Protein AF-A0A6J6NKH4-F1 (afdb_monomer_lite)

pLDDT: mean 86.81, std 17.36, range [49.81, 98.75]

Organism: NCBI:txid449393

Foldseek 3Di:
DDDDDDDDDDDDDDDDDDDDPPPDPPPPDVVVVVQQPQKDFLDKFKDFPQAFDFDQWWDWDDALVRLCVVCVVRSRNVRSVVVRVSVVVSPADPQKTKTKGWQDKAQDGQPTWGWGDDPPTIGIHGHDDPDDDPDRPTIMIIMTMMIGGD

Secondary structure (DSSP, 8-state):
--------------------------PPPHHHHHGGGSEEEEEEEEEET------SBPEEE-SHHHHHHHHHHTT-GGGHHHHHHHHHHS---TTEEEEEEEEEEESS--S-EEEEEETTEEEEEEPPPSS--S--SS-EEEEEEEEEE-

Radius of gyration: 22.85 Å; chains: 1; bounding box: 60×55×46 Å

Sequence (150 aa):
MSIFRVPAPTLLAAVALAAVVVSGSQSPSVAEQADRSAGREIAVVSRTAAGGEPARRATQVDGAADIRAWAAGAGVESMQGTLVKRYRAADLSEDESAWVTVVSVGCDVPPGVDVTVRGKRVLVDPQPVEEPLPECFAPVTSAALVAVRS

Structure (mmCIF, N/CA/C/O backbone):
data_AF-A0A6J6NKH4-F1
#
_entry.id   AF-A0A6J6NKH4-F1
#
loop_
_atom_site.group_PDB
_atom_site.id
_atom_site.type_symbol
_atom_site.label_atom_id
_atom_site.label_alt_id
_atom_site.label_comp_id
_atom_site.label_asym_id
_atom_site.label_entity_id
_atom_site.label_seq_id
_atom_site.pdbx_PDB_ins_code
_atom_site.Cartn_x
_atom_site.Cartn_y
_atom_site.Cartn_z
_atom_site.occupancy
_atom_site.B_iso_or_equiv
_atom_site.auth_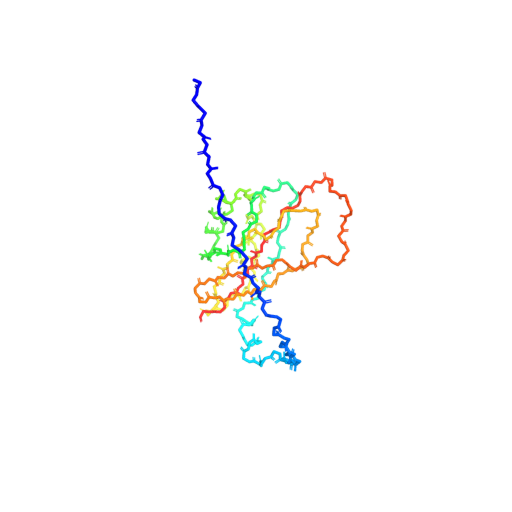seq_id
_atom_site.auth_comp_id
_atom_site.auth_asym_id
_atom_site.auth_atom_id
_atom_site.pdbx_PDB_model_num
ATOM 1 N N . MET A 1 1 ? 37.052 43.158 -4.662 1.00 52.09 1 MET A N 1
ATOM 2 C CA . MET A 1 1 ? 38.135 42.179 -4.443 1.00 52.09 1 MET A CA 1
ATOM 3 C C . MET A 1 1 ? 38.512 42.281 -2.972 1.00 52.09 1 MET A C 1
ATOM 5 O O . MET A 1 1 ? 39.332 43.111 -2.614 1.00 52.09 1 MET A O 1
ATOM 9 N N . SER A 1 2 ? 37.794 41.556 -2.112 1.00 52.59 2 SER A N 1
ATOM 10 C CA . SER A 1 2 ? 37.914 41.674 -0.653 1.00 52.59 2 SER A CA 1
ATOM 11 C C . SER A 1 2 ? 38.279 40.311 -0.085 1.00 52.59 2 SER A C 1
ATOM 13 O O . SER A 1 2 ? 37.553 39.340 -0.278 1.00 52.59 2 SER A O 1
ATOM 15 N N . ILE A 1 3 ? 39.445 40.254 0.551 1.00 59.34 3 ILE A N 1
ATOM 16 C CA . ILE A 1 3 ? 40.064 39.051 1.102 1.00 59.34 3 ILE A CA 1
ATOM 17 C C . ILE A 1 3 ? 39.643 38.967 2.571 1.00 59.34 3 ILE A C 1
ATOM 19 O O . ILE A 1 3 ? 40.098 39.765 3.388 1.00 59.34 3 ILE A O 1
ATOM 23 N N . PHE A 1 4 ? 38.765 38.023 2.908 1.00 60.06 4 PHE A N 1
ATOM 24 C CA . PHE A 1 4 ? 38.419 37.716 4.296 1.00 60.06 4 PHE A CA 1
ATOM 25 C C . PHE A 1 4 ? 39.369 36.636 4.831 1.00 60.06 4 PHE A C 1
ATOM 27 O O . PHE A 1 4 ? 39.371 35.501 4.360 1.00 60.06 4 PHE A O 1
ATOM 34 N N . ARG A 1 5 ? 40.199 37.010 5.811 1.00 66.31 5 ARG A N 1
ATOM 35 C CA . ARG A 1 5 ? 41.016 36.103 6.631 1.00 66.31 5 ARG A CA 1
ATOM 36 C C . ARG A 1 5 ? 40.159 35.578 7.784 1.00 66.31 5 ARG A C 1
ATOM 38 O O . ARG A 1 5 ? 39.658 36.375 8.571 1.00 66.31 5 ARG A O 1
ATOM 45 N N . VAL A 1 6 ? 40.049 34.259 7.910 1.00 62.47 6 VAL A N 1
ATOM 46 C CA . VAL A 1 6 ? 39.443 33.585 9.070 1.00 62.47 6 VAL A CA 1
ATOM 47 C C . VAL A 1 6 ? 40.565 32.951 9.904 1.00 62.47 6 VAL A C 1
ATOM 49 O O . VAL A 1 6 ? 41.375 32.216 9.334 1.00 62.47 6 VAL A O 1
ATOM 52 N N . PRO A 1 7 ? 40.665 33.223 11.218 1.00 64.56 7 PRO A N 1
ATOM 53 C CA . PRO A 1 7 ? 41.592 32.529 12.102 1.00 64.56 7 PRO A CA 1
ATOM 54 C C . PRO A 1 7 ? 40.998 31.203 12.598 1.00 64.56 7 PRO A C 1
ATOM 56 O O . PRO A 1 7 ? 39.837 31.130 12.997 1.00 64.56 7 PRO A O 1
ATOM 59 N N . ALA A 1 8 ? 41.830 30.165 12.600 1.00 54.78 8 ALA A N 1
ATOM 60 C CA . ALA A 1 8 ? 41.556 28.886 13.240 1.00 54.78 8 ALA A CA 1
ATOM 61 C C . ALA A 1 8 ? 41.936 28.937 14.729 1.00 54.78 8 ALA A C 1
ATOM 63 O O . ALA A 1 8 ? 43.005 29.459 15.058 1.00 54.78 8 ALA A O 1
ATOM 64 N N . PRO A 1 9 ? 41.145 28.310 15.612 1.00 61.41 9 PRO A N 1
ATOM 65 C CA . PRO A 1 9 ? 41.665 27.784 16.857 1.00 61.41 9 PRO A CA 1
ATOM 66 C C . PRO A 1 9 ? 41.557 26.259 16.894 1.00 61.41 9 PRO A C 1
ATOM 68 O O . PRO A 1 9 ? 40.485 25.659 16.840 1.00 61.41 9 PRO A O 1
ATOM 71 N N . THR A 1 10 ? 42.735 25.664 17.015 1.00 60.53 10 THR A N 1
ATOM 72 C CA . THR A 1 10 ? 43.018 24.312 17.479 1.00 60.53 10 THR A CA 1
ATOM 73 C C . THR A 1 10 ? 42.380 24.070 18.846 1.00 60.53 10 THR A C 1
ATOM 75 O O . THR A 1 10 ? 42.644 24.817 19.786 1.00 60.53 10 THR A O 1
ATOM 78 N N . LEU A 1 11 ? 41.616 22.987 18.991 1.00 59.50 11 LEU A N 1
ATOM 79 C CA . LEU A 1 11 ? 41.261 22.436 20.297 1.00 59.50 11 LEU A CA 1
ATOM 80 C C . LEU A 1 11 ? 41.341 20.910 20.235 1.00 59.50 11 LEU A C 1
ATOM 82 O O . LEU A 1 11 ? 40.503 20.236 19.640 1.00 59.50 11 LEU A O 1
ATOM 86 N N . LEU A 1 12 ? 42.417 20.395 20.838 1.00 56.22 12 LEU A N 1
ATOM 87 C CA . LEU A 1 12 ? 42.556 19.007 21.253 1.00 56.22 12 LEU A CA 1
ATOM 88 C C . LEU A 1 12 ? 41.433 18.676 22.244 1.00 56.22 12 LEU A C 1
ATOM 90 O O . LEU A 1 12 ? 41.362 19.280 23.312 1.00 56.22 12 LEU A O 1
ATOM 94 N N . ALA A 1 13 ? 40.626 17.668 21.931 1.00 54.94 13 ALA A N 1
ATOM 95 C CA . ALA A 1 13 ? 39.788 16.987 22.907 1.00 54.94 13 ALA A CA 1
ATOM 96 C C . ALA A 1 13 ? 40.092 15.487 22.833 1.00 54.94 13 ALA A C 1
ATOM 98 O O . ALA A 1 13 ? 39.709 14.796 21.891 1.00 54.94 13 ALA A O 1
ATOM 99 N N . ALA A 1 14 ? 40.839 15.007 23.827 1.00 56.22 14 ALA A N 1
ATOM 100 C CA . ALA A 1 14 ? 41.027 13.591 24.090 1.00 56.22 14 ALA A CA 1
ATOM 101 C C . ALA A 1 14 ? 39.682 12.994 24.528 1.00 56.22 14 ALA A C 1
ATOM 103 O O . ALA A 1 14 ? 39.163 13.345 25.587 1.00 56.22 14 ALA A O 1
ATOM 104 N N . VAL A 1 15 ? 39.113 12.105 23.715 1.00 58.28 15 VAL A N 1
ATOM 105 C CA . VAL A 1 15 ? 37.929 11.327 24.089 1.00 58.28 15 VAL A CA 1
ATOM 106 C C . VAL A 1 15 ? 38.404 9.965 24.574 1.00 58.28 15 VAL A C 1
ATOM 108 O O . VAL A 1 15 ? 38.996 9.186 23.828 1.00 58.28 15 VAL A O 1
ATOM 111 N N . ALA A 1 16 ? 38.179 9.720 25.861 1.00 55.50 16 ALA A N 1
ATOM 112 C CA . ALA A 1 16 ? 38.447 8.459 26.524 1.00 55.50 16 ALA A CA 1
ATOM 113 C C . ALA A 1 16 ? 37.597 7.335 25.911 1.00 55.50 16 ALA A C 1
ATOM 115 O O . ALA A 1 16 ? 36.371 7.434 25.835 1.00 55.50 16 ALA A O 1
ATOM 116 N N . LEU A 1 17 ? 38.261 6.251 25.505 1.00 49.81 17 LEU A N 1
ATOM 117 C CA . LEU A 1 17 ? 37.623 4.977 25.188 1.00 49.81 17 LEU A CA 1
ATOM 118 C C . LEU A 1 17 ? 37.020 4.387 26.471 1.00 49.81 17 LEU A C 1
ATOM 120 O O . LEU A 1 17 ? 37.737 3.832 27.302 1.00 49.81 17 LEU A O 1
ATOM 124 N N . ALA A 1 18 ? 35.700 4.468 26.613 1.00 51.00 18 ALA A N 1
ATOM 125 C CA . ALA A 1 18 ? 34.944 3.600 27.507 1.00 51.00 18 ALA A CA 1
ATOM 126 C C . ALA A 1 18 ? 34.425 2.411 26.688 1.00 51.00 18 ALA A C 1
ATOM 128 O O . ALA A 1 18 ? 33.488 2.538 25.901 1.00 51.00 18 ALA A O 1
ATOM 129 N N . ALA A 1 19 ? 35.065 1.254 26.850 1.00 59.34 19 ALA A N 1
ATOM 130 C CA . ALA A 1 19 ? 34.578 -0.009 26.314 1.00 59.34 19 ALA A CA 1
ATOM 131 C C . ALA A 1 19 ? 33.343 -0.454 27.116 1.00 59.34 19 ALA A C 1
ATOM 133 O O . ALA A 1 19 ? 33.468 -1.056 28.181 1.00 59.34 19 ALA A O 1
ATOM 134 N N . VAL A 1 20 ? 32.142 -0.144 26.621 1.00 55.19 20 VAL A N 1
ATOM 135 C CA . VAL A 1 20 ? 30.900 -0.752 27.115 1.00 55.19 20 VAL A CA 1
ATOM 136 C C . VAL A 1 20 ? 30.672 -2.044 26.341 1.00 55.19 20 VAL A C 1
ATOM 138 O O . VAL A 1 20 ? 30.266 -2.038 25.181 1.00 55.19 20 VAL A O 1
ATOM 141 N N . VAL A 1 21 ? 30.950 -3.165 27.000 1.00 60.41 21 VAL A N 1
ATOM 142 C CA . VAL A 1 21 ? 30.553 -4.499 26.546 1.00 60.41 21 VAL A CA 1
ATOM 143 C C . VAL A 1 21 ? 29.084 -4.689 26.933 1.00 60.41 21 VAL A C 1
ATOM 145 O O . VAL A 1 21 ? 28.778 -5.063 28.061 1.00 60.41 21 VAL A O 1
ATOM 148 N N . VAL A 1 22 ? 28.160 -4.394 26.016 1.00 53.56 22 VAL A N 1
ATOM 149 C CA . VAL A 1 22 ? 26.745 -4.781 26.137 1.00 53.56 22 VAL A CA 1
ATOM 150 C C . VAL A 1 22 ? 26.527 -6.031 25.284 1.00 53.56 22 VAL A C 1
ATOM 152 O O . VAL A 1 22 ? 26.198 -5.972 24.105 1.00 53.56 22 VAL A O 1
ATOM 155 N N . SER A 1 23 ? 26.746 -7.193 25.900 1.00 60.91 23 SER A N 1
ATOM 156 C CA . SER A 1 23 ? 26.218 -8.472 25.413 1.00 60.91 23 SER A CA 1
ATOM 157 C C . SER A 1 23 ? 24.810 -8.638 25.970 1.00 60.91 23 SER A C 1
ATOM 159 O O . SER A 1 23 ? 24.617 -9.216 27.036 1.00 60.91 23 SER A O 1
ATOM 161 N N . GLY A 1 24 ? 23.827 -8.071 25.277 1.00 50.00 24 GLY A N 1
ATOM 162 C CA . GLY A 1 24 ? 22.415 -8.228 25.603 1.00 50.00 24 GLY A CA 1
ATOM 163 C C . GLY A 1 24 ? 21.684 -8.912 24.460 1.00 50.00 24 GLY A C 1
ATOM 164 O O . GLY A 1 24 ? 21.233 -8.240 23.538 1.00 50.00 24 GLY A O 1
ATOM 165 N N . SER A 1 25 ? 21.540 -10.236 24.534 1.00 59.53 25 SER A N 1
ATOM 166 C CA . SER A 1 25 ? 20.578 -11.006 23.740 1.00 59.53 25 SER A CA 1
ATOM 167 C C . SER A 1 25 ? 19.158 -10.630 24.180 1.00 59.53 25 SER A C 1
ATOM 169 O O . SER A 1 25 ? 18.516 -11.352 24.937 1.00 59.53 25 SER A O 1
ATOM 171 N N . GLN A 1 26 ? 18.683 -9.452 23.780 1.00 58.09 26 GLN A N 1
ATOM 172 C CA . GLN A 1 26 ? 17.287 -9.071 23.960 1.00 58.09 26 GLN A CA 1
ATOM 173 C C . GLN A 1 26 ? 16.471 -9.814 22.909 1.00 58.09 26 GLN A C 1
ATOM 175 O O . GLN A 1 26 ? 16.312 -9.355 21.780 1.00 58.09 26 GLN A O 1
ATOM 180 N N . SER A 1 27 ? 15.981 -10.994 23.286 1.00 65.00 27 SER A N 1
ATOM 181 C CA . SER A 1 27 ? 14.836 -11.592 22.610 1.00 65.00 27 SER A CA 1
ATOM 182 C C . SER A 1 27 ? 13.726 -10.536 22.584 1.00 65.00 27 SER A C 1
ATOM 184 O O . SER A 1 27 ? 13.393 -10.017 23.656 1.00 65.00 27 SER A O 1
ATOM 186 N N . PRO A 1 28 ? 13.187 -10.166 21.409 1.00 55.47 28 PRO A N 1
ATOM 187 C CA . PRO A 1 28 ? 12.111 -9.189 21.336 1.00 55.47 28 PRO A CA 1
ATOM 188 C C . PRO A 1 28 ? 10.978 -9.653 22.249 1.00 55.47 28 PRO A C 1
ATOM 190 O O . PRO A 1 28 ? 10.552 -10.808 22.206 1.00 55.47 28 PRO A O 1
ATOM 193 N N . SER A 1 29 ? 10.555 -8.770 23.151 1.00 57.75 29 SER A N 1
ATOM 194 C CA . SER A 1 29 ? 9.503 -9.093 24.105 1.00 57.75 29 SER A CA 1
ATOM 195 C C . SER A 1 29 ? 8.183 -9.288 23.354 1.00 57.75 29 SER A C 1
ATOM 197 O O . SER A 1 29 ? 7.897 -8.585 22.388 1.00 57.75 29 SER A O 1
ATOM 199 N N . VAL A 1 30 ? 7.359 -10.238 23.801 1.00 57.62 30 VAL A N 1
ATOM 200 C CA . VAL A 1 30 ? 6.043 -10.566 23.211 1.00 57.62 30 VAL A CA 1
ATOM 201 C C . VAL A 1 30 ? 5.154 -9.319 23.032 1.00 57.62 30 VAL A C 1
ATOM 203 O O . VAL A 1 30 ? 4.345 -9.259 22.109 1.00 57.62 30 VAL A O 1
ATOM 206 N N . ALA A 1 31 ? 5.357 -8.287 23.856 1.00 54.69 31 ALA A N 1
ATOM 207 C CA . ALA A 1 31 ? 4.687 -6.993 23.745 1.00 54.69 31 ALA A CA 1
ATOM 208 C C . ALA A 1 31 ? 5.026 -6.228 22.448 1.00 54.69 31 ALA A C 1
ATOM 210 O O . ALA A 1 31 ? 4.151 -5.594 21.872 1.00 54.69 31 ALA A O 1
ATOM 211 N N . GLU A 1 32 ? 6.259 -6.328 21.945 1.00 53.72 32 GLU A N 1
ATOM 212 C CA . GLU A 1 32 ? 6.676 -5.697 20.684 1.00 53.72 32 GLU A CA 1
ATOM 213 C C . GLU A 1 32 ? 6.211 -6.493 19.451 1.00 53.72 32 GLU A C 1
ATOM 215 O O . GLU A 1 32 ? 6.105 -5.963 18.347 1.00 53.72 32 GLU A O 1
ATOM 220 N N . GLN A 1 33 ? 5.896 -7.777 19.638 1.00 52.41 33 GLN A N 1
ATOM 221 C CA . GLN A 1 33 ? 5.350 -8.644 18.594 1.00 52.41 33 GLN A CA 1
ATOM 222 C C . GLN A 1 33 ? 3.827 -8.476 18.442 1.00 52.41 33 GLN A C 1
ATOM 224 O O . GLN A 1 33 ? 3.308 -8.572 17.331 1.00 52.41 33 GLN A O 1
ATOM 229 N N . ALA A 1 34 ? 3.122 -8.150 19.531 1.00 53.47 34 ALA A N 1
ATOM 230 C CA . ALA A 1 34 ? 1.692 -7.837 19.510 1.00 53.47 34 ALA A CA 1
ATOM 231 C C . ALA A 1 34 ? 1.371 -6.555 18.711 1.00 53.47 34 ALA A C 1
ATOM 233 O O . ALA A 1 34 ? 0.331 -6.486 18.060 1.00 53.47 34 ALA A O 1
ATOM 234 N N . ASP A 1 35 ? 2.291 -5.585 18.674 1.00 53.69 35 ASP A N 1
ATOM 235 C CA . ASP A 1 35 ? 2.124 -4.318 17.940 1.00 53.69 35 ASP A CA 1
ATOM 236 C C . ASP A 1 35 ? 2.230 -4.491 16.404 1.00 53.69 35 ASP A C 1
ATOM 238 O O . ASP A 1 35 ? 1.645 -3.739 15.626 1.00 53.69 35 ASP A O 1
ATOM 242 N N . ARG A 1 36 ? 2.904 -5.554 15.930 1.00 53.78 36 ARG A N 1
ATOM 243 C CA . ARG A 1 36 ? 3.039 -5.883 14.491 1.00 53.78 36 ARG A CA 1
ATOM 244 C C . ARG A 1 36 ? 1.828 -6.611 13.897 1.00 53.78 36 ARG A C 1
ATOM 246 O O . ARG A 1 36 ? 1.839 -6.946 12.720 1.00 53.78 36 ARG A O 1
ATOM 253 N N . SER A 1 37 ? 0.790 -6.864 14.695 1.00 60.03 37 SER A N 1
ATOM 254 C CA . SER A 1 37 ? -0.408 -7.608 14.267 1.00 60.03 37 SER A CA 1
ATOM 255 C C . SER A 1 37 ? -1.606 -6.704 13.955 1.00 60.03 37 SER A C 1
ATOM 257 O O . SER A 1 37 ? -2.703 -7.201 13.704 1.00 60.03 37 SER A O 1
ATOM 259 N N . AL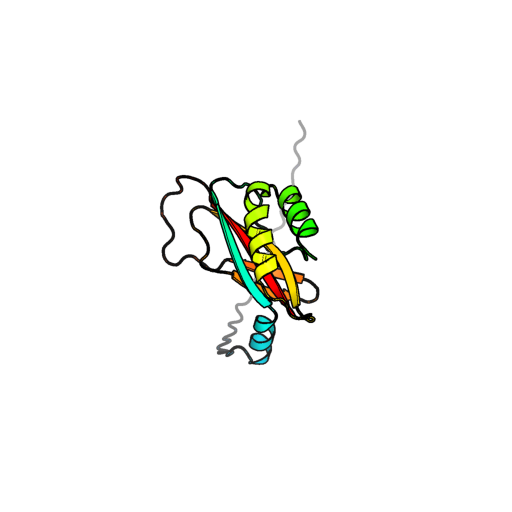A A 1 38 ? -1.433 -5.380 14.010 1.00 79.81 38 ALA A N 1
ATOM 260 C CA . ALA A 1 38 ? -2.545 -4.440 13.892 1.00 79.81 38 ALA A CA 1
ATOM 261 C C . ALA A 1 38 ? -3.077 -4.281 12.457 1.00 79.81 38 ALA A C 1
ATOM 263 O O . ALA A 1 38 ? -4.142 -3.697 12.274 1.00 79.81 38 ALA A O 1
ATOM 264 N N . GLY A 1 39 ? -2.383 -4.805 11.442 1.00 91.44 39 GLY A N 1
ATOM 265 C CA . GLY A 1 39 ? -2.864 -4.763 10.066 1.00 91.44 39 GLY A CA 1
ATOM 266 C C . GLY A 1 39 ? -2.513 -5.998 9.252 1.00 91.44 39 GLY A C 1
ATOM 267 O O . GLY A 1 39 ? -1.590 -6.739 9.580 1.00 91.44 39 GLY A O 1
ATOM 268 N N . ARG A 1 40 ? -3.269 -6.206 8.176 1.00 96.06 40 ARG A N 1
ATOM 269 C CA . ARG A 1 40 ? -3.062 -7.271 7.192 1.00 96.06 40 ARG A CA 1
ATOM 270 C C . ARG A 1 40 ? -3.036 -6.696 5.786 1.00 96.06 40 ARG A C 1
ATOM 272 O O . ARG A 1 40 ? -3.733 -5.728 5.476 1.00 96.06 40 ARG A O 1
ATOM 279 N N . GLU A 1 41 ? -2.278 -7.337 4.912 1.00 97.56 41 GLU A N 1
ATOM 280 C CA . GLU A 1 41 ? -2.343 -7.052 3.487 1.00 97.56 41 GLU A CA 1
ATOM 281 C C . GLU A 1 41 ? -3.705 -7.477 2.908 1.00 97.56 41 GLU A C 1
ATOM 283 O O . GLU A 1 41 ? -4.208 -8.566 3.190 1.00 97.56 41 GLU A O 1
ATOM 288 N N . ILE A 1 42 ? -4.308 -6.611 2.090 1.00 98.25 42 ILE A N 1
ATOM 289 C CA . ILE A 1 42 ? -5.444 -6.963 1.226 1.00 98.25 42 ILE A CA 1
ATOM 290 C C . ILE A 1 42 ? -4.922 -7.345 -0.161 1.00 98.25 42 ILE A C 1
ATOM 292 O O . ILE A 1 42 ? -5.348 -8.351 -0.731 1.00 98.25 42 ILE A O 1
ATOM 296 N N . ALA A 1 43 ? -4.046 -6.512 -0.731 1.00 98.50 43 ALA A N 1
ATOM 297 C CA . ALA A 1 43 ? -3.368 -6.790 -1.991 1.00 98.50 43 ALA A CA 1
ATOM 298 C C . ALA A 1 43 ? -2.170 -5.860 -2.223 1.00 98.50 43 ALA A C 1
ATOM 300 O O . ALA A 1 43 ? -2.269 -4.655 -1.983 1.00 98.50 43 ALA A O 1
ATOM 301 N N . VAL A 1 44 ? -1.130 -6.387 -2.869 1.00 98.56 44 VAL A N 1
ATOM 302 C CA . VAL A 1 44 ? -0.199 -5.605 -3.694 1.00 98.56 44 VAL A CA 1
ATOM 303 C C . VAL A 1 44 ? -0.681 -5.615 -5.149 1.00 98.56 44 VAL A C 1
ATOM 305 O O . VAL A 1 44 ? -0.884 -6.663 -5.765 1.00 98.56 44 VAL A O 1
ATOM 308 N N . VAL A 1 45 ? -0.923 -4.430 -5.708 1.00 98.50 45 VAL A N 1
ATOM 309 C CA . VAL A 1 45 ? -1.293 -4.227 -7.113 1.00 98.50 45 VAL A CA 1
ATOM 310 C C . VAL A 1 45 ? -0.115 -3.590 -7.823 1.00 98.50 45 VAL A C 1
ATOM 312 O O . VAL A 1 45 ? 0.355 -2.543 -7.391 1.00 98.50 45 VAL A O 1
ATOM 315 N N . SER A 1 46 ? 0.307 -4.170 -8.944 1.00 98.44 46 SER A N 1
ATOM 316 C CA . SER A 1 46 ? 1.463 -3.677 -9.694 1.00 98.44 46 SER A CA 1
ATOM 317 C C . SER A 1 46 ? 1.142 -3.438 -11.160 1.00 98.44 46 SER A C 1
ATOM 319 O O . SER A 1 46 ? 0.307 -4.131 -11.750 1.00 98.44 46 SER A O 1
ATOM 321 N N . ARG A 1 47 ? 1.801 -2.441 -11.755 1.00 98.12 47 ARG A N 1
ATOM 322 C CA . ARG A 1 47 ? 1.683 -2.135 -13.181 1.00 98.12 47 ARG A CA 1
ATOM 323 C C . ARG A 1 47 ? 2.943 -1.448 -13.707 1.00 98.12 47 ARG A C 1
ATOM 325 O O . ARG A 1 47 ? 3.492 -0.552 -13.072 1.00 98.12 47 ARG A O 1
ATOM 332 N N . THR A 1 48 ? 3.380 -1.861 -14.892 1.00 97.94 48 THR A N 1
ATOM 333 C CA . THR A 1 48 ? 4.496 -1.234 -15.609 1.00 97.94 48 THR A CA 1
ATOM 334 C C . THR A 1 48 ? 4.141 0.189 -16.029 1.00 97.94 48 THR A C 1
ATOM 336 O O . THR A 1 48 ? 3.048 0.422 -16.548 1.00 97.94 48 THR A O 1
ATOM 339 N N . ALA A 1 49 ? 5.077 1.118 -15.829 1.00 95.12 49 ALA A N 1
ATOM 340 C CA . ALA A 1 49 ? 4.982 2.527 -16.198 1.00 95.12 49 ALA A CA 1
ATOM 341 C C . ALA A 1 49 ? 3.708 3.215 -15.674 1.00 95.12 49 ALA A C 1
ATOM 343 O O . ALA A 1 49 ? 3.119 4.048 -16.361 1.00 95.12 49 ALA A O 1
ATOM 344 N N . ALA A 1 50 ? 3.258 2.851 -14.467 1.00 95.50 50 ALA A N 1
ATOM 345 C CA . ALA A 1 50 ? 2.039 3.423 -13.903 1.00 95.50 50 ALA A CA 1
ATOM 346 C C . ALA A 1 50 ? 2.241 4.825 -13.316 1.00 95.50 50 ALA A C 1
ATOM 348 O O . ALA A 1 50 ? 1.247 5.518 -13.155 1.00 95.50 50 ALA A O 1
ATOM 349 N N . GLY A 1 51 ? 3.487 5.222 -13.025 1.00 95.00 51 GLY A N 1
ATOM 350 C CA . GLY A 1 51 ? 3.822 6.502 -12.396 1.00 95.00 51 GLY A CA 1
ATOM 351 C C . GLY A 1 51 ? 3.908 6.410 -10.871 1.00 95.00 51 GLY A C 1
ATOM 352 O O . GLY A 1 51 ? 4.256 5.360 -10.327 1.00 95.00 51 GLY A O 1
ATOM 353 N N . GLY A 1 52 ? 3.595 7.517 -10.201 1.00 95.88 52 GLY A N 1
ATOM 354 C CA . GLY A 1 52 ? 3.596 7.650 -8.745 1.00 95.88 52 GLY A CA 1
ATOM 355 C C . GLY A 1 52 ? 4.967 7.745 -8.079 1.00 95.88 52 GLY A C 1
ATOM 356 O O . GLY A 1 52 ? 6.012 7.517 -8.687 1.00 95.88 52 GLY A O 1
ATOM 357 N N . GLU A 1 53 ? 4.941 8.104 -6.798 1.00 97.38 53 GLU A N 1
ATOM 358 C CA . GLU A 1 53 ? 6.117 8.219 -5.938 1.00 97.38 53 GLU A CA 1
ATOM 359 C C . GLU A 1 53 ? 5.925 7.334 -4.697 1.00 97.38 53 GLU A C 1
ATOM 361 O O . GLU A 1 53 ? 4.869 7.417 -4.060 1.00 97.38 53 GLU A O 1
ATOM 366 N N . PRO A 1 54 ? 6.900 6.475 -4.340 1.00 97.38 54 PRO A N 1
ATOM 367 C CA . PRO A 1 54 ? 6.805 5.659 -3.137 1.00 97.38 54 PRO A CA 1
ATOM 368 C C . PRO A 1 54 ? 6.629 6.509 -1.877 1.00 97.38 54 PRO A C 1
ATOM 370 O O . PRO A 1 54 ? 7.390 7.441 -1.620 1.00 97.38 54 PRO A O 1
ATOM 373 N N . ALA A 1 55 ? 5.669 6.133 -1.039 1.00 97.56 55 ALA A N 1
ATOM 374 C CA . ALA A 1 55 ? 5.418 6.765 0.245 1.00 97.56 55 ALA A CA 1
ATOM 375 C C . ALA A 1 55 ? 5.225 5.695 1.322 1.00 97.56 55 ALA A C 1
ATOM 377 O O . ALA A 1 55 ? 4.318 4.870 1.254 1.00 97.56 55 ALA A O 1
ATOM 378 N N . ARG A 1 56 ? 6.037 5.739 2.385 1.00 93.88 56 ARG A N 1
ATOM 379 C CA . ARG A 1 56 ? 5.884 4.804 3.519 1.00 93.88 56 ARG A CA 1
ATOM 380 C C . ARG A 1 56 ? 4.573 4.990 4.276 1.00 93.88 56 ARG A C 1
ATOM 382 O O . ARG A 1 56 ? 4.091 4.065 4.914 1.00 93.88 56 ARG A O 1
ATOM 389 N N . ARG A 1 57 ? 4.029 6.207 4.282 1.00 98.06 57 ARG A N 1
ATOM 390 C CA . ARG A 1 57 ? 2.806 6.532 5.016 1.00 98.06 57 ARG A CA 1
ATOM 391 C C . ARG A 1 57 ? 1.598 6.268 4.135 1.00 98.06 57 ARG A C 1
ATOM 393 O O . ARG A 1 57 ? 1.467 6.910 3.099 1.00 98.06 57 ARG A O 1
ATOM 400 N N . ALA A 1 58 ? 0.701 5.413 4.609 1.00 98.12 58 ALA A N 1
ATOM 401 C CA . ALA A 1 58 ? -0.547 5.148 3.920 1.00 98.12 58 ALA A CA 1
ATOM 402 C C . ALA A 1 58 ? -1.620 6.205 4.193 1.00 98.12 58 ALA A C 1
ATOM 404 O O . ALA A 1 58 ? -1.642 6.859 5.242 1.00 98.12 58 ALA A O 1
ATOM 405 N N . THR A 1 59 ? -2.519 6.341 3.225 1.00 98.56 59 THR A N 1
ATOM 406 C CA . THR A 1 59 ? -3.707 7.190 3.276 1.00 98.56 59 THR A CA 1
ATOM 407 C C . THR A 1 59 ? -4.922 6.317 3.560 1.00 98.56 59 THR A C 1
ATOM 409 O O . THR A 1 59 ? -5.125 5.314 2.878 1.00 98.56 59 THR A O 1
ATOM 412 N N . GLN A 1 60 ? -5.720 6.684 4.563 1.00 98.12 60 GLN A N 1
ATOM 413 C CA . GLN A 1 60 ? -6.989 6.011 4.840 1.00 98.12 60 GLN A CA 1
ATOM 414 C C . GLN A 1 60 ? -7.967 6.275 3.693 1.00 98.12 60 GLN A C 1
ATOM 416 O O . GLN A 1 60 ? -8.028 7.394 3.182 1.00 98.12 60 GLN A O 1
ATOM 421 N N . VAL A 1 61 ? -8.719 5.253 3.294 1.00 98.44 61 VAL A N 1
ATOM 422 C CA . VAL A 1 61 ? -9.732 5.343 2.238 1.00 98.44 61 VAL A CA 1
ATOM 423 C C . VAL A 1 61 ? -11.024 4.689 2.704 1.00 98.44 61 VAL A C 1
ATOM 425 O O . VAL A 1 61 ? -11.011 3.548 3.161 1.00 98.44 61 VAL A O 1
ATOM 428 N N . ASP A 1 62 ? -12.143 5.391 2.545 1.00 97.19 62 ASP A N 1
ATOM 429 C CA . ASP A 1 62 ? -13.470 4.921 2.944 1.00 97.19 62 ASP A CA 1
ATOM 430 C C . ASP A 1 62 ? -14.338 4.634 1.711 1.00 97.19 62 ASP A C 1
ATOM 432 O O . ASP A 1 62 ? -15.414 5.186 1.477 1.00 97.19 62 ASP A O 1
ATOM 436 N N . GLY A 1 63 ? -13.804 3.787 0.829 1.00 97.62 63 GLY A N 1
ATOM 437 C CA . GLY A 1 63 ? -14.547 3.280 -0.314 1.00 97.62 63 GLY A CA 1
ATOM 438 C C . GLY A 1 63 ? -13.947 3.569 -1.682 1.00 97.62 63 GLY A C 1
ATOM 439 O O . GLY A 1 63 ? -12.844 4.079 -1.872 1.00 97.62 63 GLY A O 1
ATOM 440 N N . ALA A 1 64 ? -14.725 3.204 -2.700 1.00 98.38 64 ALA A N 1
ATOM 441 C CA . ALA A 1 64 ? -14.287 3.259 -4.089 1.00 98.38 64 ALA A CA 1
ATOM 442 C C . ALA A 1 64 ? -14.104 4.688 -4.628 1.00 98.38 64 ALA A C 1
ATOM 444 O O . ALA A 1 64 ? -13.400 4.875 -5.620 1.00 98.38 64 ALA A O 1
ATOM 445 N N . ALA A 1 65 ? -14.790 5.684 -4.060 1.00 98.50 65 ALA A N 1
ATOM 446 C CA . ALA A 1 65 ? -14.605 7.084 -4.442 1.00 98.50 65 ALA A CA 1
ATOM 447 C C . ALA A 1 65 ? -13.231 7.586 -3.977 1.00 98.50 65 ALA A C 1
ATOM 449 O O . ALA A 1 65 ? -12.455 8.065 -4.802 1.00 98.50 65 ALA A O 1
ATOM 450 N N . ASP A 1 66 ? -12.897 7.346 -2.711 1.00 98.56 66 ASP A N 1
ATOM 451 C CA . ASP A 1 66 ? -11.623 7.732 -2.104 1.00 98.56 66 ASP A CA 1
ATOM 452 C C . ASP A 1 66 ? -10.432 7.059 -2.778 1.00 98.56 66 ASP A C 1
ATOM 454 O O . ASP A 1 66 ? -9.455 7.725 -3.098 1.00 98.56 66 ASP A O 1
ATOM 458 N N . ILE A 1 67 ? -10.532 5.764 -3.101 1.00 98.69 67 ILE A N 1
ATOM 459 C CA . ILE A 1 67 ? -9.476 5.051 -3.840 1.00 98.69 67 ILE A CA 1
ATOM 460 C C . ILE A 1 67 ? -9.210 5.697 -5.205 1.00 98.69 67 ILE A C 1
ATOM 462 O O . ILE A 1 67 ? -8.060 5.789 -5.631 1.00 98.69 67 ILE A O 1
ATOM 466 N N . ARG A 1 68 ? -10.256 6.145 -5.908 1.00 98.62 68 ARG A N 1
ATOM 467 C CA . ARG A 1 68 ? -10.102 6.818 -7.207 1.00 98.62 68 ARG A CA 1
ATOM 468 C C . ARG A 1 68 ? -9.486 8.203 -7.055 1.00 98.62 68 ARG A C 1
ATOM 470 O O . ARG A 1 68 ? -8.590 8.544 -7.819 1.00 98.62 68 ARG A O 1
ATOM 477 N N . ALA A 1 69 ? -9.928 8.970 -6.059 1.00 98.50 69 ALA A N 1
ATOM 478 C CA . ALA A 1 69 ? -9.351 10.274 -5.751 1.00 98.50 69 ALA A CA 1
ATOM 479 C C . ALA A 1 69 ? -7.871 10.153 -5.356 1.00 98.50 69 ALA A C 1
ATOM 481 O O . ALA A 1 69 ? -7.033 10.897 -5.863 1.00 98.50 69 ALA A O 1
ATOM 482 N N . TRP A 1 70 ? -7.541 9.167 -4.519 1.00 98.50 70 TRP A N 1
ATOM 483 C CA . TRP A 1 70 ? -6.169 8.842 -4.149 1.00 98.50 70 TRP A CA 1
ATOM 484 C C . TRP A 1 70 ? -5.334 8.459 -5.374 1.00 98.50 70 TRP A C 1
ATOM 486 O O . TRP A 1 70 ? -4.266 9.029 -5.570 1.00 98.50 70 TRP A O 1
ATOM 496 N N . ALA A 1 71 ? -5.825 7.555 -6.229 1.00 98.50 71 ALA A N 1
ATOM 497 C CA . ALA A 1 71 ? -5.082 7.100 -7.404 1.00 98.50 71 ALA A CA 1
ATOM 498 C C . ALA A 1 71 ? -4.787 8.246 -8.385 1.00 98.50 71 ALA A C 1
ATOM 500 O O . ALA A 1 71 ? -3.701 8.283 -8.955 1.00 98.50 71 ALA A O 1
ATOM 501 N N . ALA A 1 72 ? -5.719 9.191 -8.542 1.00 98.38 72 ALA A N 1
ATOM 502 C CA . ALA A 1 72 ? -5.498 10.410 -9.316 1.00 98.38 72 ALA A CA 1
ATOM 503 C C . ALA A 1 72 ? -4.461 11.338 -8.668 1.00 98.38 72 ALA A C 1
ATOM 505 O O . ALA A 1 72 ? -3.528 11.784 -9.327 1.00 98.38 72 ALA A O 1
ATOM 506 N N . GLY A 1 73 ? -4.563 11.590 -7.359 1.00 98.19 73 GLY A N 1
ATOM 507 C CA . GLY A 1 73 ? -3.589 12.421 -6.642 1.00 98.19 73 GLY A CA 1
ATOM 508 C C . GLY A 1 73 ? -2.178 11.824 -6.605 1.00 98.19 73 GLY A C 1
ATOM 509 O O . GLY A 1 73 ? -1.198 12.564 -6.583 1.00 98.19 73 GLY A O 1
ATOM 510 N N . ALA A 1 74 ? -2.074 10.495 -6.626 1.00 97.75 74 ALA A N 1
ATOM 511 C CA . ALA A 1 74 ? -0.815 9.761 -6.648 1.00 97.75 74 ALA A CA 1
ATOM 512 C C . ALA A 1 74 ? -0.275 9.507 -8.068 1.00 97.75 74 ALA A C 1
ATOM 514 O O . ALA A 1 74 ? 0.798 8.925 -8.193 1.00 97.75 74 ALA A O 1
ATOM 515 N N . GLY A 1 75 ? -0.988 9.904 -9.130 1.00 97.94 75 GLY A N 1
ATOM 516 C CA . GLY A 1 75 ? -0.569 9.678 -10.518 1.00 97.94 75 GLY A CA 1
ATOM 517 C C . GLY A 1 75 ? -0.460 8.197 -10.895 1.00 97.94 75 GLY A C 1
ATOM 518 O O . GLY A 1 75 ? 0.493 7.811 -11.568 1.00 97.94 75 GLY A O 1
ATOM 519 N N . VAL A 1 76 ? -1.388 7.366 -10.401 1.00 98.19 76 VAL A N 1
ATOM 520 C CA . VAL A 1 76 ? -1.503 5.919 -10.668 1.00 98.19 76 VAL A CA 1
ATOM 521 C C . VAL A 1 76 ? -2.929 5.531 -11.093 1.00 98.19 76 VAL A C 1
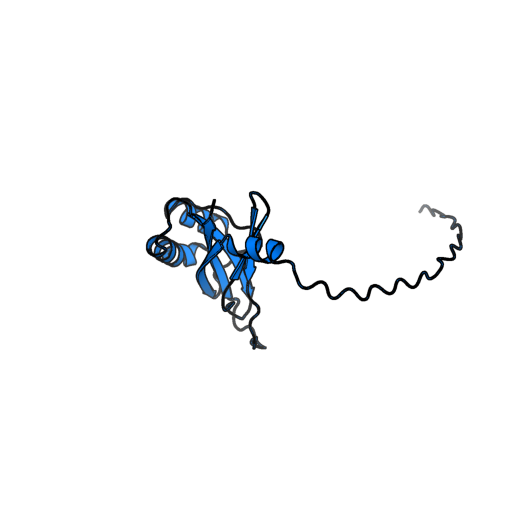ATOM 523 O O . VAL A 1 76 ? -3.428 4.444 -10.789 1.00 98.19 76 VAL A O 1
ATOM 526 N N . GLU A 1 77 ? -3.622 6.404 -11.829 1.00 98.38 77 GLU A N 1
ATOM 527 C CA . GLU A 1 77 ? -5.024 6.254 -12.257 1.00 98.38 77 GLU A CA 1
ATOM 528 C C . GLU A 1 77 ? -5.276 4.936 -12.987 1.00 98.38 77 GLU A C 1
ATOM 530 O O . GLU A 1 77 ? -6.332 4.313 -12.857 1.00 98.38 77 GLU A O 1
ATOM 535 N N . SER A 1 78 ? -4.278 4.469 -13.734 1.00 98.12 78 SER A N 1
ATOM 536 C CA . SER A 1 78 ? -4.331 3.206 -14.464 1.00 98.12 78 SER A CA 1
ATOM 537 C C . SER A 1 78 ? -4.496 1.978 -13.546 1.00 98.12 78 SER A C 1
ATOM 539 O O . SER A 1 78 ? -4.912 0.914 -14.012 1.00 98.12 78 SER A O 1
ATOM 541 N N . MET A 1 79 ? -4.221 2.103 -12.245 1.00 98.50 79 MET A N 1
ATOM 542 C CA . MET A 1 79 ? -4.347 1.039 -11.241 1.00 98.50 79 MET A CA 1
ATOM 543 C C . MET A 1 79 ? -5.687 1.076 -10.486 1.00 98.50 79 MET A C 1
ATOM 545 O O . MET A 1 79 ? -6.055 0.088 -9.843 1.00 98.50 79 MET A O 1
ATOM 549 N N . GLN A 1 80 ? -6.460 2.166 -10.596 1.00 98.06 80 GLN A N 1
ATOM 550 C CA . GLN A 1 80 ? -7.646 2.413 -9.763 1.00 98.06 80 GLN A CA 1
ATOM 551 C C . GLN A 1 80 ? -8.702 1.299 -9.848 1.00 98.06 80 GLN A C 1
ATOM 553 O O . GLN A 1 80 ? -9.304 0.928 -8.843 1.00 98.06 80 GLN A O 1
ATOM 558 N N . GLY A 1 81 ? -8.923 0.730 -11.040 1.00 98.31 81 GLY A N 1
ATOM 559 C CA . GLY A 1 81 ? -9.940 -0.303 -11.247 1.00 98.31 81 GLY A CA 1
ATOM 560 C C . GLY A 1 81 ? -9.623 -1.585 -10.478 1.00 98.31 81 GLY A C 1
ATOM 561 O O . GLY A 1 81 ? -10.499 -2.158 -9.829 1.00 98.31 81 GLY A O 1
ATOM 562 N N . THR A 1 82 ? -8.354 -1.998 -10.496 1.00 98.62 82 THR A N 1
ATOM 563 C CA . THR A 1 82 ? -7.886 -3.169 -9.749 1.00 98.62 82 THR A CA 1
ATOM 564 C C . THR A 1 82 ? -7.933 -2.911 -8.247 1.00 98.62 82 THR A C 1
ATOM 566 O O . THR A 1 82 ? -8.425 -3.767 -7.517 1.00 98.62 82 THR A O 1
ATOM 569 N N . LEU A 1 83 ? -7.514 -1.730 -7.781 1.00 98.56 83 LEU A N 1
ATOM 570 C CA . LEU A 1 83 ? -7.579 -1.363 -6.361 1.00 98.56 83 LEU A CA 1
ATOM 571 C C . LEU A 1 83 ? -9.019 -1.368 -5.830 1.00 98.56 83 LEU A C 1
ATOM 573 O O . LEU A 1 83 ? -9.296 -2.006 -4.819 1.00 98.56 83 LEU A O 1
ATOM 577 N N . VAL A 1 84 ? -9.964 -0.755 -6.552 1.00 98.75 84 VAL A N 1
ATOM 578 C CA . VAL A 1 84 ? -11.392 -0.772 -6.186 1.00 98.75 84 VAL A CA 1
ATOM 579 C C . VAL A 1 84 ? -11.944 -2.198 -6.160 1.00 98.75 84 VAL A C 1
ATOM 581 O O . VAL A 1 84 ? -12.710 -2.548 -5.261 1.00 98.75 84 VAL A O 1
ATOM 584 N N . LYS A 1 85 ? -11.562 -3.037 -7.132 1.00 98.56 85 LYS A N 1
ATOM 585 C CA . LYS A 1 85 ? -11.969 -4.447 -7.164 1.00 98.56 85 LYS A CA 1
ATOM 586 C C . LYS A 1 85 ? -11.460 -5.202 -5.932 1.00 98.56 85 LYS A C 1
ATOM 588 O O . LYS A 1 85 ? -12.227 -5.962 -5.352 1.00 98.56 85 LYS A O 1
ATOM 593 N N . ARG A 1 86 ? -10.198 -4.995 -5.538 1.00 98.44 86 ARG A N 1
ATOM 594 C CA . ARG A 1 86 ? -9.594 -5.636 -4.357 1.00 98.44 86 ARG A CA 1
ATOM 595 C C . ARG A 1 86 ? -10.229 -5.150 -3.061 1.00 98.44 86 ARG A C 1
ATOM 597 O O . ARG A 1 86 ? -10.606 -5.983 -2.251 1.00 98.44 86 ARG A O 1
ATOM 604 N N . TYR A 1 87 ? -10.443 -3.844 -2.922 1.00 98.38 87 TYR A N 1
ATOM 605 C CA . TYR A 1 87 ? -11.136 -3.258 -1.773 1.00 98.38 87 TYR A CA 1
ATOM 606 C C . TYR A 1 87 ? -12.518 -3.880 -1.550 1.00 98.38 87 TYR A C 1
ATOM 608 O O . TYR A 1 87 ? -12.826 -4.335 -0.457 1.00 98.38 87 TYR A O 1
ATOM 616 N N . ARG A 1 88 ? -13.334 -3.992 -2.605 1.00 97.75 88 ARG A N 1
ATOM 617 C CA . ARG A 1 88 ? -14.682 -4.582 -2.504 1.00 97.75 88 ARG A CA 1
ATOM 618 C C . ARG A 1 88 ? -14.688 -6.065 -2.132 1.00 97.75 88 ARG A C 1
ATOM 620 O O . ARG A 1 88 ? -15.707 -6.553 -1.666 1.00 97.75 88 ARG A O 1
ATOM 627 N N . ALA A 1 89 ? -13.593 -6.775 -2.384 1.00 98.25 89 ALA A N 1
ATOM 628 C CA . ALA A 1 89 ? -13.451 -8.191 -2.067 1.00 98.25 89 ALA A CA 1
ATOM 629 C C . ALA A 1 89 ? -12.785 -8.438 -0.701 1.00 98.25 89 ALA A C 1
ATOM 631 O O . ALA A 1 89 ? -12.650 -9.590 -0.310 1.00 98.25 89 ALA A O 1
ATOM 632 N N . ALA A 1 90 ? -12.332 -7.386 -0.009 1.00 96.25 90 ALA A N 1
ATOM 633 C CA . ALA A 1 90 ? -11.486 -7.494 1.177 1.00 96.25 90 ALA A CA 1
ATOM 634 C C . ALA A 1 90 ? -12.211 -7.979 2.443 1.00 96.25 90 ALA A C 1
ATOM 636 O O . ALA A 1 90 ? -11.513 -8.284 3.409 1.00 96.25 90 ALA A O 1
ATOM 637 N N . ASP A 1 91 ? -13.550 -8.027 2.422 1.00 95.50 91 ASP A N 1
ATOM 638 C CA . ASP A 1 91 ? -14.435 -8.384 3.545 1.00 95.50 91 ASP A CA 1
ATOM 639 C C . ASP A 1 91 ? -1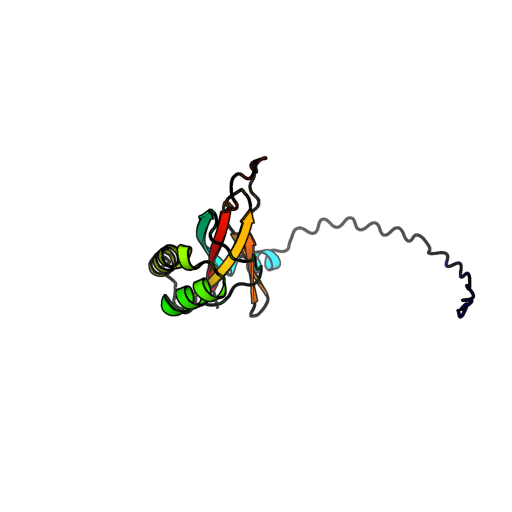3.964 -7.765 4.871 1.00 95.50 91 ASP A C 1
ATOM 641 O O . ASP A 1 91 ? -13.500 -8.452 5.779 1.00 95.50 91 ASP A O 1
ATOM 645 N N . LEU A 1 92 ? -13.959 -6.429 4.916 1.00 96.56 92 LEU A N 1
ATOM 646 C CA . LEU A 1 92 ? -13.502 -5.677 6.085 1.00 96.56 92 LEU A CA 1
ATOM 647 C C . LEU A 1 92 ? -14.513 -5.829 7.220 1.00 96.56 92 LEU A C 1
ATOM 649 O O . LEU A 1 92 ? -15.711 -5.623 7.010 1.00 96.56 92 LEU A O 1
ATOM 653 N N . SER A 1 93 ? -14.028 -6.151 8.416 1.00 95.88 93 SER A N 1
ATOM 654 C CA . SER A 1 93 ? -14.856 -6.127 9.621 1.00 95.88 93 SER A CA 1
ATOM 655 C C . SER A 1 93 ? -15.168 -4.691 10.059 1.00 95.88 93 SER A C 1
ATOM 657 O O . SER A 1 93 ? -14.544 -3.734 9.605 1.00 95.88 93 SER A O 1
ATOM 659 N N . GLU A 1 94 ? -16.138 -4.528 10.962 1.00 95.12 94 GLU A N 1
ATOM 660 C CA . GLU A 1 94 ? -16.560 -3.207 11.462 1.00 95.12 94 GLU A CA 1
ATOM 661 C C . GLU A 1 94 ? -15.447 -2.455 12.222 1.00 95.12 94 GLU A C 1
ATOM 663 O O . GLU A 1 94 ? -15.500 -1.233 12.342 1.00 95.12 94 GLU A O 1
ATOM 668 N N . ASP A 1 95 ? -14.435 -3.170 12.724 1.00 95.19 95 ASP A N 1
ATOM 669 C CA . ASP A 1 95 ? -13.244 -2.629 13.390 1.00 95.19 95 ASP A CA 1
ATOM 670 C C . ASP A 1 95 ? -12.046 -2.411 12.443 1.00 95.19 95 ASP A C 1
ATOM 672 O O . ASP A 1 95 ? -11.021 -1.873 12.866 1.00 95.19 95 ASP A O 1
ATOM 676 N N . GLU A 1 96 ? -12.148 -2.790 11.164 1.00 96.69 96 GLU A N 1
ATOM 677 C CA . GLU A 1 96 ? -11.089 -2.612 10.166 1.00 96.69 96 GLU A CA 1
ATOM 678 C C . GLU A 1 96 ? -11.302 -1.348 9.315 1.00 96.69 96 GLU A C 1
ATOM 680 O O . GLU A 1 96 ? -12.381 -1.062 8.806 1.00 96.69 96 GLU A O 1
ATOM 685 N N . SER A 1 97 ? -10.221 -0.604 9.083 1.00 97.56 97 SER A N 1
ATOM 686 C CA . SER A 1 97 ? -10.159 0.486 8.104 1.00 97.56 97 SER A CA 1
ATOM 687 C C . SER A 1 97 ? -9.192 0.146 6.977 1.00 97.56 97 SER A C 1
ATOM 689 O O . SER A 1 97 ? -8.125 -0.422 7.222 1.00 97.56 97 SER A O 1
ATOM 691 N N . ALA A 1 98 ? -9.522 0.540 5.745 1.00 98.25 98 ALA A N 1
ATOM 692 C CA . ALA A 1 98 ? -8.634 0.373 4.600 1.00 98.25 98 ALA A CA 1
ATOM 693 C C . ALA A 1 98 ? -7.653 1.542 4.457 1.00 98.25 98 ALA A C 1
ATOM 695 O O . ALA A 1 98 ? -8.010 2.712 4.612 1.00 98.25 98 ALA A O 1
ATOM 696 N N . TRP A 1 99 ? -6.416 1.213 4.097 1.00 98.62 99 TRP A N 1
ATOM 697 C CA . TRP A 1 99 ? -5.339 2.164 3.857 1.00 98.62 99 TRP A CA 1
ATOM 698 C C . TRP A 1 99 ? -4.602 1.807 2.571 1.00 98.62 99 TRP A C 1
ATOM 700 O O . TRP A 1 99 ? -4.435 0.629 2.253 1.00 98.62 99 TRP A O 1
ATOM 710 N N . VAL A 1 100 ? -4.147 2.816 1.833 1.00 98.69 100 VAL A N 1
ATOM 711 C CA . VAL A 1 100 ? -3.475 2.632 0.542 1.00 98.69 100 VAL A CA 1
ATOM 712 C C . VAL A 1 100 ? -2.216 3.489 0.431 1.00 98.69 100 VAL A C 1
ATOM 714 O O . VAL A 1 100 ? -2.169 4.611 0.939 1.00 98.69 100 VAL A O 1
ATOM 717 N N . THR A 1 101 ? -1.182 2.959 -0.223 1.00 98.69 101 THR A N 1
ATOM 718 C CA . THR A 1 101 ? 0.018 3.722 -0.591 1.00 98.69 101 THR A CA 1
ATOM 719 C C . THR A 1 101 ? 0.753 3.115 -1.784 1.00 98.69 101 THR A C 1
ATOM 721 O O . THR A 1 101 ? 0.612 1.924 -2.060 1.00 98.69 101 THR A O 1
ATOM 724 N N . VAL A 1 102 ? 1.574 3.914 -2.469 1.00 98.50 102 VAL A N 1
ATOM 725 C CA . VAL A 1 102 ? 2.597 3.401 -3.391 1.00 98.50 102 VAL A CA 1
ATOM 726 C C . VAL A 1 102 ? 3.775 2.928 -2.545 1.00 98.50 102 VAL A C 1
ATOM 728 O O . VAL A 1 102 ? 4.375 3.721 -1.824 1.00 98.50 102 VAL A O 1
ATOM 731 N N . VAL A 1 103 ? 4.096 1.639 -2.609 1.00 98.25 103 VAL A N 1
ATOM 732 C CA . VAL A 1 103 ? 5.150 1.032 -1.779 1.00 98.25 103 VAL A CA 1
ATOM 733 C C . VAL A 1 103 ? 6.478 0.916 -2.511 1.00 98.25 103 VAL A C 1
ATOM 735 O O . VAL A 1 103 ? 7.528 0.976 -1.877 1.00 98.25 103 VAL A O 1
ATOM 738 N N . SER A 1 104 ? 6.459 0.793 -3.840 1.00 97.75 104 SER A N 1
ATOM 739 C CA . SER A 1 104 ? 7.683 0.733 -4.634 1.00 97.75 104 SER A CA 1
ATOM 740 C C . SER A 1 104 ? 7.483 1.223 -6.066 1.00 97.75 104 SER A C 1
ATOM 742 O O . SER A 1 104 ? 6.395 1.133 -6.638 1.00 97.75 104 SER A O 1
ATOM 744 N N . VAL A 1 105 ? 8.575 1.723 -6.640 1.00 97.25 105 VAL A N 1
ATOM 745 C CA . VAL A 1 105 ? 8.767 1.906 -8.079 1.00 97.25 105 VAL A CA 1
ATOM 746 C C . VAL A 1 105 ? 10.134 1.306 -8.387 1.00 97.25 105 VAL A C 1
ATOM 748 O O . VAL A 1 105 ? 11.148 1.805 -7.903 1.00 97.25 105 VAL A O 1
ATOM 751 N N . GLY A 1 106 ? 10.162 0.195 -9.116 1.00 95.12 106 GLY A N 1
ATOM 752 C CA . GLY A 1 106 ? 11.382 -0.583 -9.330 1.00 95.12 106 GLY A CA 1
ATOM 753 C C . GLY A 1 106 ? 11.213 -1.629 -10.422 1.00 95.12 106 GLY A C 1
ATOM 754 O O . GLY A 1 106 ? 10.275 -1.558 -11.202 1.00 95.12 106 GLY A O 1
ATOM 755 N N . CYS A 1 107 ? 12.131 -2.581 -10.508 1.00 95.69 107 CYS A N 1
ATOM 756 C CA . CYS A 1 107 ? 12.116 -3.605 -11.563 1.00 95.69 107 CYS A CA 1
ATOM 757 C C . CYS A 1 107 ? 11.276 -4.815 -11.170 1.00 95.69 107 CYS A C 1
ATOM 759 O O . CYS A 1 107 ? 10.667 -5.465 -12.017 1.00 95.69 107 CYS A O 1
ATOM 761 N N . ASP A 1 108 ? 11.207 -5.057 -9.867 1.00 96.50 108 ASP A N 1
ATOM 762 C CA . ASP A 1 108 ? 10.553 -6.206 -9.283 1.00 96.50 108 ASP A CA 1
ATOM 763 C C . ASP A 1 108 ? 9.265 -5.808 -8.559 1.00 96.50 108 ASP A C 1
ATOM 765 O O . ASP A 1 108 ? 9.076 -4.674 -8.101 1.00 96.50 108 ASP A O 1
ATOM 769 N N . VAL A 1 109 ? 8.372 -6.786 -8.441 1.00 97.19 109 VAL A N 1
ATOM 770 C CA . VAL A 1 109 ? 7.150 -6.680 -7.648 1.00 97.19 109 VAL A CA 1
ATOM 771 C C . VAL A 1 109 ? 7.445 -7.219 -6.249 1.00 97.19 109 VAL A C 1
ATOM 773 O O . VAL A 1 109 ? 7.854 -8.376 -6.143 1.00 97.19 109 VAL A O 1
ATOM 776 N N . PRO A 1 110 ? 7.234 -6.432 -5.177 1.00 97.25 110 PRO A N 1
ATOM 777 C CA . PRO A 1 110 ? 7.338 -6.946 -3.816 1.00 97.25 110 PRO A CA 1
ATOM 778 C C . PRO A 1 110 ? 6.397 -8.146 -3.618 1.00 97.25 110 PRO A C 1
ATOM 780 O O . PRO A 1 110 ? 5.244 -8.067 -4.052 1.00 97.25 110 PRO A O 1
ATOM 783 N N . PRO A 1 111 ? 6.836 -9.233 -2.956 1.00 97.56 111 PRO A N 1
ATOM 784 C CA . PRO A 1 111 ? 5.989 -10.405 -2.719 1.00 97.56 111 PRO A CA 1
ATOM 785 C C . PRO A 1 111 ? 4.853 -10.127 -1.722 1.00 97.56 111 PRO A C 1
ATOM 787 O O . PRO A 1 111 ? 3.879 -10.876 -1.685 1.00 97.56 111 PRO A O 1
ATOM 790 N N . GLY A 1 112 ? 4.972 -9.048 -0.947 1.00 97.62 112 GLY A N 1
ATOM 791 C CA . GLY A 1 112 ? 3.971 -8.574 -0.004 1.00 97.62 112 GLY A CA 1
ATOM 792 C C . GLY A 1 112 ? 4.414 -7.285 0.686 1.00 97.62 112 GLY A C 1
ATOM 793 O O . GLY A 1 112 ? 5.376 -6.629 0.261 1.00 97.62 112 GLY A O 1
ATOM 794 N N . VAL A 1 113 ? 3.722 -6.922 1.763 1.00 97.75 113 VAL A N 1
ATOM 795 C CA . VAL A 1 113 ? 4.052 -5.773 2.615 1.00 97.75 113 VAL A CA 1
ATOM 796 C C . VAL A 1 113 ? 3.967 -6.094 4.102 1.00 97.75 113 VAL A C 1
ATOM 798 O O . VAL A 1 113 ? 3.129 -6.877 4.544 1.00 97.75 113 VAL A O 1
ATOM 801 N N . ASP A 1 114 ? 4.781 -5.393 4.883 1.00 96.56 114 ASP A N 1
ATOM 802 C CA . ASP A 1 114 ? 4.681 -5.358 6.336 1.00 96.56 114 ASP A CA 1
ATOM 803 C C . ASP A 1 114 ? 3.949 -4.084 6.774 1.00 96.56 114 ASP A C 1
ATOM 805 O O . ASP A 1 114 ? 4.238 -2.978 6.303 1.00 96.56 114 ASP A O 1
ATOM 809 N N . VAL A 1 115 ? 2.992 -4.228 7.694 1.00 96.44 115 VAL A N 1
ATOM 810 C CA . VAL A 1 115 ? 2.173 -3.117 8.198 1.00 96.44 115 VAL A CA 1
ATOM 811 C C . VAL A 1 115 ? 2.574 -2.791 9.630 1.00 96.44 115 VAL A C 1
ATOM 813 O O . VAL A 1 115 ? 2.530 -3.642 10.512 1.00 96.44 115 VAL A O 1
ATOM 816 N N . THR A 1 116 ? 2.942 -1.535 9.877 1.00 95.00 116 THR A N 1
ATOM 817 C CA . THR A 1 116 ? 3.263 -1.032 11.218 1.00 95.00 116 THR A CA 1
ATOM 818 C C . THR A 1 116 ? 2.355 0.137 11.575 1.00 95.00 116 THR A C 1
ATOM 820 O O . THR A 1 116 ? 2.312 1.145 10.867 1.00 95.00 116 THR A O 1
ATOM 823 N N . VAL A 1 117 ? 1.681 0.053 12.721 1.00 94.69 117 VAL A N 1
ATOM 824 C CA . VAL A 1 117 ? 0.866 1.148 13.258 1.00 94.69 117 VAL A CA 1
ATOM 825 C C . VAL A 1 117 ? 1.674 1.915 14.303 1.00 94.69 117 VAL A C 1
ATOM 827 O O . VAL A 1 117 ? 2.294 1.332 15.182 1.00 94.69 117 VAL A O 1
ATOM 830 N N . ARG A 1 118 ? 1.723 3.249 14.200 1.00 92.44 118 ARG A N 1
ATOM 831 C CA . ARG A 1 118 ? 2.407 4.129 15.169 1.00 92.44 118 ARG A CA 1
ATOM 832 C C . ARG A 1 118 ? 1.508 5.289 15.570 1.00 92.44 118 ARG A C 1
ATOM 834 O O . ARG A 1 118 ? 1.570 6.376 14.977 1.00 92.44 118 ARG A O 1
ATOM 841 N N . GLY A 1 119 ? 0.677 5.061 16.583 1.00 90.12 119 GLY A N 1
ATOM 842 C CA . GLY A 1 119 ? -0.418 5.965 16.929 1.00 90.12 119 GLY A CA 1
ATOM 843 C C . GLY A 1 119 ? -1.417 6.025 15.773 1.00 90.12 119 GLY A C 1
ATOM 844 O O . GLY A 1 119 ? -1.840 4.998 15.270 1.00 90.12 119 GLY A O 1
ATOM 845 N N . LYS A 1 120 ? -1.734 7.224 15.275 1.00 90.69 120 LYS A N 1
ATOM 846 C CA . LYS A 1 120 ? -2.664 7.419 14.140 1.00 90.69 120 LYS A CA 1
ATOM 847 C C . LYS A 1 120 ? -2.020 7.250 12.755 1.00 90.69 120 LYS A C 1
ATOM 849 O O . LYS A 1 120 ? -2.528 7.773 11.768 1.00 90.69 120 LYS A O 1
ATOM 854 N N . ARG A 1 121 ? -0.830 6.652 12.681 1.00 95.25 121 ARG A N 1
ATOM 855 C CA . ARG A 1 121 ? -0.063 6.531 11.435 1.00 95.25 121 ARG A CA 1
ATOM 856 C C . ARG A 1 121 ? 0.035 5.073 11.045 1.00 95.25 121 ARG A C 1
ATOM 858 O O . ARG A 1 121 ? 0.540 4.286 11.837 1.00 95.25 121 ARG A O 1
ATOM 865 N N . VAL A 1 122 ? -0.356 4.768 9.816 1.00 96.81 122 VAL A N 1
ATOM 866 C CA . VAL A 1 122 ? -0.119 3.468 9.195 1.00 96.81 122 VAL A CA 1
ATOM 867 C C . VAL A 1 122 ? 1.092 3.590 8.281 1.00 96.81 122 VAL A C 1
ATOM 869 O O . VAL A 1 122 ? 1.123 4.433 7.379 1.00 96.81 122 VAL A O 1
ATOM 872 N N . LEU A 1 123 ? 2.115 2.796 8.577 1.00 97.19 123 LEU A N 1
ATOM 873 C CA . LEU A 1 123 ? 3.313 2.644 7.767 1.00 97.19 123 LEU A CA 1
ATOM 874 C C . LEU A 1 123 ? 3.240 1.301 7.049 1.00 97.19 123 LEU A C 1
ATOM 876 O O . LEU A 1 123 ? 2.901 0.296 7.673 1.00 97.19 123 LEU A O 1
ATOM 880 N N . VAL A 1 124 ? 3.540 1.303 5.757 1.00 97.50 124 VAL A N 1
ATOM 881 C CA . VAL A 1 124 ? 3.531 0.105 4.919 1.00 97.50 124 VAL A CA 1
ATOM 882 C C . VAL A 1 124 ? 4.876 0.026 4.218 1.00 97.50 124 VAL A C 1
ATOM 884 O O . VAL A 1 124 ? 5.226 0.921 3.445 1.00 97.50 124 VAL A O 1
ATOM 887 N N . ASP A 1 125 ? 5.632 -1.022 4.520 1.00 97.69 125 ASP A N 1
ATOM 888 C CA . ASP A 1 125 ? 6.951 -1.268 3.948 1.00 97.69 125 ASP A CA 1
ATOM 889 C C . ASP A 1 125 ? 6.875 -2.490 3.015 1.00 97.69 125 ASP A C 1
ATOM 891 O O . ASP A 1 125 ? 6.315 -3.515 3.404 1.00 97.69 125 ASP A O 1
ATOM 895 N N . PRO A 1 126 ? 7.386 -2.411 1.772 1.00 97.94 126 PRO A N 1
ATOM 896 C CA . PRO A 1 126 ? 7.421 -3.567 0.886 1.00 97.94 126 PRO A CA 1
ATOM 897 C C . PRO A 1 126 ? 8.379 -4.627 1.426 1.00 97.94 126 PRO A C 1
ATOM 899 O O . PRO A 1 126 ? 9.491 -4.309 1.855 1.00 97.94 126 PRO A O 1
ATOM 902 N N . GLN A 1 127 ? 7.969 -5.890 1.346 1.00 97.50 127 GLN A N 1
ATOM 903 C CA . GLN A 1 127 ? 8.869 -7.000 1.625 1.00 97.50 127 GLN A CA 1
ATOM 904 C C . GLN A 1 127 ? 9.970 -7.065 0.553 1.00 97.50 127 GLN A C 1
ATOM 906 O O . GLN A 1 127 ? 9.716 -6.753 -0.618 1.00 97.50 127 GLN A O 1
ATOM 911 N N . PRO A 1 128 ? 11.205 -7.437 0.931 1.00 96.44 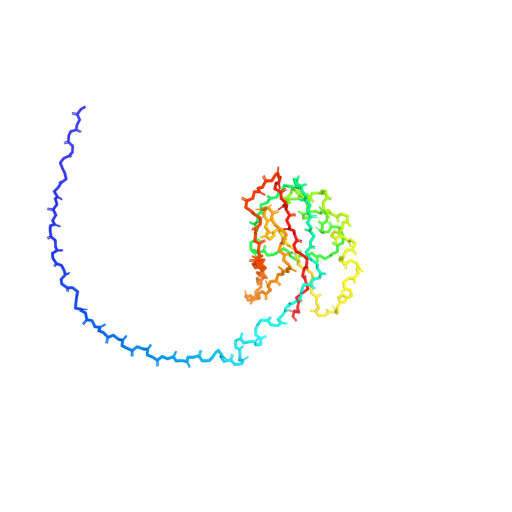128 PRO A N 1
ATOM 912 C CA . PRO A 1 128 ? 12.304 -7.555 -0.014 1.00 96.44 128 PRO A CA 1
ATOM 913 C C . PRO A 1 128 ? 12.046 -8.693 -1.008 1.00 96.44 128 PRO A C 1
ATOM 915 O O . PRO A 1 128 ? 11.482 -9.728 -0.663 1.00 96.44 128 PRO A O 1
ATOM 918 N N . VAL A 1 129 ? 12.491 -8.500 -2.246 1.00 96.62 129 VAL A N 1
ATOM 919 C CA . VAL A 1 129 ? 12.476 -9.539 -3.282 1.00 96.62 129 VAL A CA 1
ATOM 920 C C . VAL A 1 129 ? 13.717 -10.409 -3.094 1.00 96.62 129 VAL A C 1
ATOM 922 O O . VAL A 1 129 ? 14.822 -9.875 -3.015 1.00 96.62 129 VAL A O 1
ATOM 925 N N . GLU A 1 130 ? 13.537 -11.729 -2.987 1.00 96.19 130 GLU A N 1
ATOM 926 C CA . GLU A 1 130 ? 14.633 -12.670 -2.696 1.00 96.19 130 GLU A CA 1
ATOM 927 C C . GLU A 1 130 ? 15.691 -12.701 -3.809 1.00 96.19 130 GLU A C 1
ATOM 929 O O . GLU A 1 130 ? 16.889 -12.686 -3.531 1.00 96.19 130 GLU A O 1
ATOM 934 N N . GLU A 1 131 ? 15.248 -12.684 -5.066 1.00 95.25 131 GLU A N 1
ATOM 935 C CA . GLU A 1 131 ? 16.100 -12.735 -6.256 1.00 95.25 131 GLU A CA 1
ATOM 936 C C . GLU A 1 131 ? 15.741 -11.571 -7.198 1.00 95.25 131 GLU A C 1
ATOM 938 O O . GLU A 1 131 ? 14.977 -11.760 -8.147 1.00 95.25 131 GLU A O 1
ATOM 943 N N . PRO A 1 132 ? 16.219 -10.342 -6.922 1.00 92.44 132 PRO A N 1
ATOM 944 C CA . PRO A 1 132 ? 15.892 -9.184 -7.746 1.00 92.44 132 PRO A CA 1
ATOM 945 C C . PRO A 1 132 ? 16.496 -9.323 -9.144 1.00 92.44 132 PRO A C 1
ATOM 947 O O . PRO A 1 132 ? 17.633 -9.785 -9.308 1.00 92.44 132 PRO A O 1
ATOM 950 N N . LEU A 1 133 ? 15.753 -8.892 -10.162 1.00 89.69 133 LEU A N 1
ATOM 951 C CA . LEU A 1 133 ? 16.250 -8.909 -11.530 1.00 89.69 133 LEU A CA 1
ATOM 952 C C . LEU A 1 133 ? 17.409 -7.910 -11.691 1.00 89.69 133 LEU A C 1
ATOM 954 O O . LEU A 1 133 ? 17.322 -6.774 -11.220 1.00 89.69 133 LEU A O 1
ATOM 958 N N . PRO A 1 134 ? 18.491 -8.287 -12.398 1.00 90.56 134 PRO A N 1
ATOM 959 C CA . PRO A 1 134 ? 19.629 -7.393 -12.598 1.00 90.56 134 PRO A CA 1
ATOM 960 C C . PRO A 1 134 ? 19.301 -6.215 -13.523 1.00 90.56 134 PRO A C 1
ATOM 962 O O . PRO A 1 134 ? 19.929 -5.166 -13.419 1.00 90.56 134 PRO A O 1
ATOM 965 N N . GLU A 1 135 ? 18.331 -6.382 -14.426 1.00 91.44 135 GLU A N 1
ATOM 966 C CA . GLU A 1 135 ? 18.023 -5.419 -15.481 1.00 91.44 135 GLU A CA 1
ATOM 967 C C . GLU A 1 135 ? 16.566 -4.955 -15.428 1.00 91.44 135 GLU A C 1
ATOM 969 O O . GLU A 1 135 ? 15.631 -5.753 -15.333 1.00 91.44 135 GLU A O 1
ATOM 974 N N . CYS A 1 136 ? 16.383 -3.639 -15.560 1.00 91.25 136 CYS A N 1
ATOM 975 C CA . CYS A 1 136 ? 15.088 -2.969 -15.543 1.00 91.25 136 CYS A CA 1
ATOM 976 C C . CYS A 1 136 ? 14.670 -2.558 -16.955 1.00 91.25 136 CYS A C 1
ATOM 978 O O . CYS A 1 136 ? 15.003 -1.466 -17.416 1.00 91.25 136 CYS A O 1
ATOM 980 N N . PHE A 1 137 ? 13.914 -3.396 -17.665 1.00 91.88 137 PHE A N 1
ATOM 981 C CA . PHE A 1 137 ? 13.427 -3.005 -18.997 1.00 91.88 137 PHE A CA 1
ATOM 982 C C . PHE A 1 137 ? 12.368 -1.896 -18.937 1.00 91.88 137 PHE A C 1
ATOM 984 O O . PHE A 1 137 ? 12.277 -1.077 -19.850 1.00 91.88 137 PHE A O 1
ATOM 991 N N . ALA A 1 138 ? 11.574 -1.856 -17.864 1.00 94.31 138 ALA A N 1
ATOM 992 C CA . ALA A 1 138 ? 10.641 -0.776 -17.576 1.00 94.31 138 ALA A CA 1
ATOM 993 C C . ALA A 1 138 ? 10.310 -0.745 -16.075 1.00 94.31 138 ALA A C 1
ATOM 995 O O . ALA A 1 138 ? 10.178 -1.809 -15.468 1.00 94.31 138 ALA A O 1
ATOM 996 N N . PRO A 1 139 ? 10.123 0.445 -15.477 1.00 96.06 139 PRO A N 1
ATOM 997 C CA . PRO A 1 139 ? 9.753 0.545 -14.075 1.00 96.06 139 PRO A CA 1
ATOM 998 C C . PRO A 1 139 ? 8.351 -0.026 -13.845 1.00 96.06 139 PRO A C 1
ATOM 1000 O O . PRO A 1 139 ? 7.410 0.244 -14.594 1.00 96.06 139 PRO A O 1
ATOM 1003 N N . VAL A 1 140 ? 8.212 -0.792 -12.777 1.00 97.69 140 VAL A N 1
ATOM 1004 C CA . VAL A 1 140 ? 6.974 -1.327 -12.230 1.00 97.69 140 VAL A CA 1
ATOM 1005 C C . VAL A 1 140 ? 6.641 -0.547 -10.969 1.00 97.69 140 VAL A C 1
ATOM 1007 O O . VAL A 1 140 ? 7.414 -0.509 -10.013 1.00 97.69 140 VAL A O 1
ATOM 1010 N N . THR A 1 141 ? 5.468 0.071 -10.967 1.00 98.38 141 THR A N 1
ATOM 1011 C CA . THR A 1 141 ? 4.903 0.705 -9.778 1.00 98.38 141 THR A CA 1
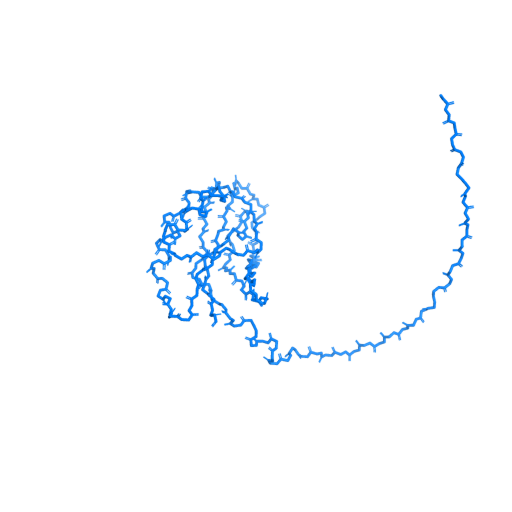ATOM 1012 C C . THR A 1 141 ? 4.071 -0.328 -9.038 1.00 98.38 141 THR A C 1
ATOM 1014 O O . THR A 1 141 ? 3.225 -0.982 -9.654 1.00 98.38 141 THR A O 1
ATOM 1017 N N . SER A 1 142 ? 4.269 -0.445 -7.728 1.00 98.44 142 SER A N 1
ATOM 1018 C CA . SER A 1 142 ? 3.454 -1.285 -6.851 1.00 98.44 142 SER A CA 1
ATOM 1019 C C . SER A 1 142 ? 2.769 -0.435 -5.787 1.00 98.44 142 SER A C 1
ATOM 1021 O O . SER A 1 142 ? 3.408 0.354 -5.088 1.00 98.44 142 SER A O 1
ATOM 1023 N N . ALA A 1 143 ? 1.458 -0.609 -5.656 1.00 98.62 143 ALA A N 1
ATOM 1024 C CA . ALA A 1 143 ? 0.635 0.004 -4.627 1.00 98.62 143 ALA A CA 1
ATOM 1025 C C . ALA A 1 143 ? 0.051 -1.080 -3.725 1.00 98.62 143 ALA A C 1
ATOM 1027 O O . ALA A 1 143 ? -0.457 -2.091 -4.211 1.00 98.62 143 ALA A O 1
ATOM 1028 N N . ALA A 1 144 ? 0.102 -0.852 -2.421 1.00 98.56 144 ALA A N 1
ATOM 1029 C CA . ALA A 1 144 ? -0.443 -1.758 -1.431 1.00 98.56 144 ALA A CA 1
ATOM 1030 C C . ALA A 1 144 ? -1.759 -1.216 -0.885 1.00 98.56 144 ALA A C 1
ATOM 1032 O O . ALA A 1 144 ? -1.873 -0.029 -0.576 1.00 98.56 144 ALA A O 1
ATOM 1033 N N . LEU A 1 145 ? -2.732 -2.109 -0.758 1.00 98.75 145 LEU A N 1
ATOM 1034 C CA . LEU A 1 145 ? -3.977 -1.905 -0.038 1.00 98.75 145 LEU A CA 1
ATOM 1035 C C . LEU A 1 145 ? -3.941 -2.812 1.195 1.00 98.75 145 LEU A C 1
ATOM 1037 O O . LEU A 1 145 ? -3.698 -4.014 1.068 1.00 98.75 145 LEU A O 1
ATOM 1041 N N . VAL A 1 146 ? -4.167 -2.248 2.378 1.00 98.44 146 VAL A N 1
ATOM 1042 C CA . VAL A 1 146 ? -4.069 -2.958 3.662 1.00 98.44 146 VAL A CA 1
ATOM 1043 C C . VAL A 1 146 ? -5.284 -2.658 4.536 1.00 98.44 146 VAL A C 1
ATOM 1045 O O . VAL A 1 146 ? -5.886 -1.591 4.413 1.00 98.44 146 VAL A O 1
ATOM 1048 N N . ALA A 1 147 ? -5.646 -3.596 5.406 1.00 97.88 147 ALA A N 1
ATOM 1049 C CA . ALA A 1 147 ? -6.637 -3.402 6.460 1.00 97.88 147 ALA A CA 1
ATOM 1050 C C . ALA A 1 147 ? -5.912 -3.211 7.791 1.00 97.88 147 ALA A C 1
ATOM 1052 O O . ALA A 1 147 ? -4.929 -3.901 8.056 1.00 97.88 147 ALA A O 1
ATOM 1053 N N . VAL A 1 148 ? -6.386 -2.288 8.622 1.00 96.81 148 VAL A N 1
ATOM 1054 C CA . VAL A 1 148 ? -5.840 -2.028 9.960 1.00 96.81 148 VAL A CA 1
ATOM 1055 C C . VAL A 1 148 ? -6.982 -1.978 10.961 1.00 96.81 148 VAL A C 1
ATOM 1057 O O . VAL A 1 148 ? -7.966 -1.278 10.716 1.00 96.81 148 VAL A O 1
ATOM 1060 N N . ARG A 1 149 ? -6.843 -2.697 12.078 1.00 93.94 149 ARG A N 1
ATOM 1061 C CA . ARG A 1 149 ? -7.796 -2.637 13.191 1.00 93.94 149 ARG A CA 1
ATOM 1062 C C . ARG A 1 149 ? -7.653 -1.325 13.955 1.00 93.94 149 ARG A C 1
ATOM 1064 O O . ARG A 1 149 ? -6.531 -0.885 14.216 1.00 93.94 149 ARG A O 1
ATOM 1071 N N . SER A 1 150 ? -8.789 -0.714 14.276 1.00 82.62 150 SER A N 1
ATOM 1072 C CA . SER A 1 150 ? -8.895 0.600 14.931 1.00 82.62 150 SER A CA 1
ATOM 1073 C C . SER A 1 150 ? -9.169 0.495 16.425 1.00 82.62 150 SER A C 1
ATOM 1075 O O . SER A 1 150 ? -9.847 -0.469 16.837 1.00 82.62 150 SER A O 1
#